Protein AF-B2UE94-F1 (afdb_monomer_lite)

Organism: Ralstonia pickettii (strain 12J) (NCBI:txid402626)

InterPro domains:
  IPR027444 DNA-binding protein H-NS-like, C-terminal domain [PF00816] (33-70)
  IPR027444 DNA-binding protein H-NS-like, C-terminal domain [SM00528] (28-71)
  IPR037150 Histone-like protein H-NS, C-terminal domain superfamily [G3DSA:4.10.430.10] (25-72)

Secondary structure (DSSP, 8-state):
-HHHHHHHHHHHHHHT--TTTTT---SSS---PPP-SEE-TTS-EE-S-SSPPHHHHHHHHTT--GGGGB--

pLDDT: mean 80.36, std 12.24, range [51.12, 92.69]

Structure (mmCIF, N/CA/C/O backbone):
data_AF-B2UE94-F1
#
_entry.id   AF-B2UE94-F1
#
loop_
_atom_site.group_PDB
_atom_site.id
_atom_site.type_symbol
_atom_site.label_atom_id
_atom_site.label_alt_id
_atom_site.label_comp_id
_atom_site.label_asym_id
_atom_site.label_entity_id
_atom_site.label_seq_id
_atom_site.pdbx_PDB_ins_code
_atom_site.Cartn_x
_atom_site.Cartn_y
_atom_site.Cartn_z
_atom_site.occupancy
_atom_site.B_iso_or_equiv
_atom_site.auth_seq_id
_atom_site.auth_comp_id
_atom_site.auth_asym_id
_atom_site.auth_atom_id
_atom_site.pdbx_PDB_model_num
ATOM 1 N N . MET A 1 1 ? 21.066 -15.802 -19.369 1.00 54.84 1 MET A N 1
ATOM 2 C CA . MET A 1 1 ? 20.093 -14.699 -19.167 1.00 54.84 1 MET A CA 1
ATOM 3 C C . MET A 1 1 ? 20.693 -13.465 -18.491 1.00 54.84 1 MET A C 1
ATOM 5 O O . MET A 1 1 ? 20.291 -12.373 -18.857 1.00 54.84 1 MET A O 1
ATOM 9 N N . GLN A 1 2 ? 21.672 -13.580 -17.582 1.00 65.31 2 GLN A N 1
ATOM 10 C CA . GLN A 1 2 ? 22.313 -12.401 -16.965 1.00 65.31 2 GLN A CA 1
ATOM 11 C C . G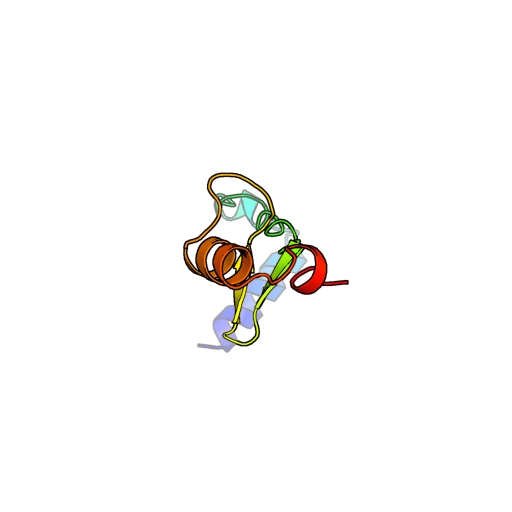LN A 1 2 ? 23.123 -11.538 -17.956 1.00 65.31 2 GLN A C 1
ATOM 13 O O . GLN A 1 2 ? 23.127 -10.321 -17.820 1.00 65.31 2 GLN A O 1
ATOM 18 N N . ALA A 1 3 ? 23.726 -12.140 -18.991 1.00 82.31 3 ALA A N 1
ATOM 19 C CA . ALA A 1 3 ? 24.510 -11.418 -20.004 1.00 82.31 3 ALA A CA 1
ATOM 20 C C . ALA A 1 3 ? 23.698 -10.361 -20.779 1.00 82.31 3 ALA A C 1
ATOM 22 O O . ALA A 1 3 ? 24.200 -9.279 -21.050 1.00 82.31 3 ALA A O 1
ATOM 23 N N . ALA A 1 4 ? 22.422 -10.639 -21.068 1.00 85.88 4 ALA A N 1
ATOM 24 C CA . ALA A 1 4 ? 21.547 -9.687 -21.755 1.00 85.88 4 ALA A CA 1
ATOM 25 C C . ALA A 1 4 ? 21.253 -8.447 -20.894 1.00 85.88 4 ALA A C 1
ATOM 27 O O . ALA A 1 4 ? 21.160 -7.342 -21.409 1.00 85.88 4 ALA A O 1
ATOM 28 N N . ILE 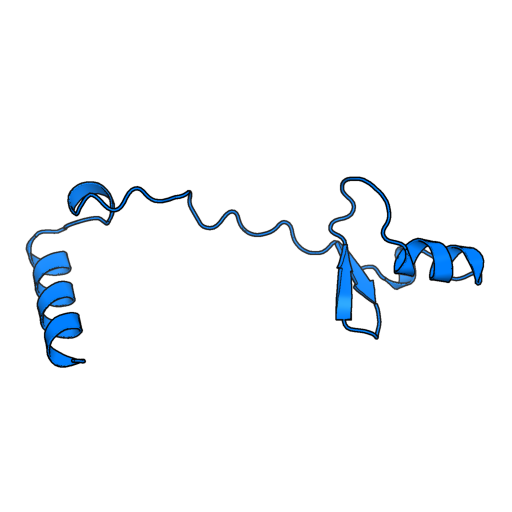A 1 5 ? 21.142 -8.616 -19.571 1.00 84.56 5 ILE A N 1
ATOM 29 C CA . ILE A 1 5 ? 20.895 -7.499 -18.647 1.00 84.56 5 ILE A CA 1
ATOM 30 C C . ILE A 1 5 ? 22.117 -6.576 -18.576 1.00 84.56 5 ILE A C 1
ATOM 32 O O . ILE A 1 5 ? 21.955 -5.364 -18.462 1.00 84.56 5 ILE A O 1
ATOM 36 N N . VAL A 1 6 ? 23.327 -7.136 -18.636 1.00 91.25 6 VAL A N 1
ATOM 37 C CA . VAL A 1 6 ? 24.576 -6.359 -18.627 1.00 91.25 6 VAL A CA 1
ATOM 38 C C . VAL A 1 6 ? 24.701 -5.526 -19.904 1.00 91.25 6 VAL A C 1
ATOM 40 O O . VAL A 1 6 ? 24.830 -4.311 -19.806 1.00 91.25 6 VAL A O 1
ATOM 43 N N . ASP A 1 7 ? 24.530 -6.148 -21.072 1.00 89.56 7 ASP A N 1
ATOM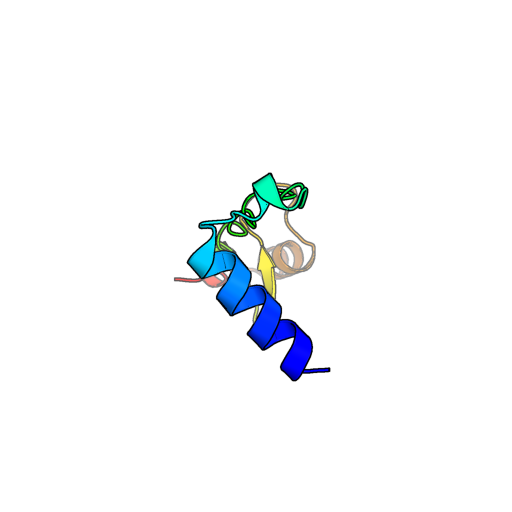 44 C CA . ASP A 1 7 ? 24.577 -5.467 -22.376 1.00 89.56 7 ASP A CA 1
ATOM 45 C C . ASP A 1 7 ? 23.553 -4.318 -22.483 1.00 89.56 7 ASP A C 1
ATOM 47 O O . ASP A 1 7 ? 23.865 -3.226 -22.960 1.00 89.56 7 ASP A O 1
ATOM 51 N N . ILE A 1 8 ? 22.335 -4.527 -21.971 1.00 88.19 8 ILE A N 1
ATOM 52 C CA . ILE A 1 8 ? 21.300 -3.485 -21.953 1.00 88.19 8 ILE A CA 1
ATOM 53 C C . ILE A 1 8 ? 21.701 -2.319 -21.038 1.00 88.19 8 ILE A C 1
ATOM 55 O O . ILE A 1 8 ? 21.452 -1.169 -21.388 1.00 88.19 8 ILE A O 1
ATOM 59 N N . ARG A 1 9 ? 22.334 -2.579 -19.886 1.00 85.38 9 ARG A N 1
ATOM 60 C CA . ARG A 1 9 ? 22.797 -1.516 -18.975 1.00 85.38 9 ARG A CA 1
ATOM 61 C C . ARG A 1 9 ? 23.903 -0.669 -19.595 1.00 85.38 9 ARG A C 1
ATOM 63 O O . ARG A 1 9 ? 23.853 0.548 -19.462 1.00 85.38 9 ARG A O 1
ATOM 70 N N . GLU A 1 10 ? 24.852 -1.291 -20.290 1.00 89.50 10 GLU A N 1
ATOM 71 C CA . GLU A 1 10 ? 25.919 -0.569 -20.995 1.00 89.50 10 GLU A CA 1
ATOM 72 C C . GLU A 1 10 ? 25.354 0.319 -22.107 1.00 89.50 10 GLU A C 1
ATOM 74 O O . GLU A 1 10 ? 25.736 1.478 -22.228 1.00 89.50 10 GLU A O 1
ATOM 79 N N . LYS A 1 11 ? 24.379 -0.180 -22.876 1.00 89.69 11 LYS A N 1
ATOM 80 C CA . LYS A 1 11 ? 23.686 0.626 -23.892 1.00 89.69 11 LYS A CA 1
ATOM 81 C C . LYS A 1 11 ? 22.879 1.767 -23.272 1.00 89.69 11 LYS A C 1
ATOM 83 O O . LYS A 1 11 ? 22.870 2.865 -23.816 1.00 89.69 11 LYS A O 1
ATOM 88 N N . ILE A 1 12 ? 22.222 1.531 -22.136 1.00 89.44 12 ILE A N 1
ATOM 89 C CA . ILE A 1 12 ? 21.503 2.581 -21.403 1.00 89.44 12 ILE A CA 1
ATOM 90 C C . ILE A 1 12 ? 22.453 3.718 -21.006 1.00 89.44 12 ILE A C 1
ATOM 92 O O . ILE A 1 12 ? 22.107 4.876 -21.221 1.00 89.44 12 ILE A O 1
ATOM 96 N N . ASP A 1 13 ? 23.638 3.398 -20.484 1.00 88.06 13 ASP A N 1
ATOM 97 C CA . ASP A 1 13 ? 24.647 4.390 -20.093 1.00 88.06 13 ASP A CA 1
ATOM 98 C C . ASP A 1 13 ? 25.229 5.126 -21.312 1.00 88.06 13 ASP A C 1
ATOM 100 O O . ASP A 1 13 ? 25.213 6.355 -21.364 1.00 88.06 13 ASP A O 1
ATOM 104 N N . LEU A 1 14 ? 25.625 4.375 -22.349 1.00 88.31 14 LEU A N 1
ATOM 105 C CA . LEU A 1 14 ? 26.225 4.905 -23.577 1.00 88.31 14 LEU A CA 1
ATOM 106 C C . LEU A 1 14 ? 25.322 5.911 -24.302 1.00 88.31 14 LEU A C 1
ATOM 108 O O . LEU A 1 14 ? 25.801 6.910 -24.838 1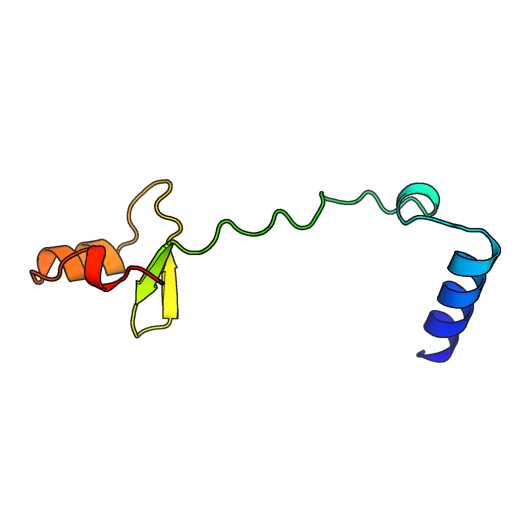.00 88.31 14 LEU A O 1
ATOM 112 N N . TYR A 1 15 ? 24.021 5.629 -24.347 1.00 90.00 15 TYR A N 1
ATOM 113 C CA . TYR A 1 15 ? 23.038 6.452 -25.050 1.00 90.00 15 TYR A CA 1
ATOM 114 C C . TYR A 1 15 ? 22.258 7.386 -24.113 1.00 90.00 15 TYR A C 1
ATOM 116 O O . TYR A 1 15 ? 21.391 8.122 -24.579 1.00 90.00 15 TYR A O 1
ATOM 124 N N . GLY A 1 16 ? 22.543 7.368 -22.804 1.00 84.44 16 GLY A N 1
ATOM 125 C CA . GLY A 1 16 ? 21.822 8.162 -21.805 1.00 84.44 16 GLY A CA 1
ATOM 126 C C . GLY A 1 16 ? 20.318 7.869 -21.768 1.00 84.44 16 GLY A C 1
ATOM 127 O O . GLY A 1 16 ? 19.513 8.767 -21.512 1.00 84.44 16 GLY A O 1
ATOM 128 N N . LEU A 1 17 ? 19.921 6.630 -22.071 1.00 83.81 17 LEU A N 1
ATOM 129 C CA . LEU A 1 17 ? 18.515 6.261 -22.204 1.00 83.81 17 LEU A CA 1
ATOM 130 C C . LEU A 1 17 ? 17.853 6.242 -20.833 1.00 83.81 17 LEU A C 1
ATOM 132 O O . LEU A 1 17 ? 18.359 5.680 -19.864 1.00 83.81 17 LEU A O 1
ATOM 136 N N . THR A 1 18 ? 16.666 6.823 -20.753 1.00 78.44 18 THR A N 1
ATOM 137 C CA . THR A 1 18 ? 15.844 6.743 -19.547 1.00 78.44 18 THR A CA 1
ATOM 138 C C . THR A 1 18 ? 14.734 5.720 -19.750 1.00 78.44 18 THR A C 1
ATOM 140 O O . THR A 1 18 ? 14.402 5.353 -20.877 1.00 78.44 18 THR A O 1
ATOM 143 N N . ALA A 1 19 ? 14.110 5.267 -18.661 1.00 77.25 19 ALA A N 1
ATOM 144 C CA . ALA A 1 19 ? 12.958 4.368 -18.744 1.00 77.25 19 ALA A CA 1
ATOM 145 C C . ALA A 1 19 ? 11.839 4.923 -19.653 1.00 77.25 19 ALA A C 1
ATOM 147 O O . ALA A 1 19 ? 11.163 4.156 -20.334 1.00 77.25 19 ALA A O 1
ATOM 148 N N . LEU A 1 20 ? 11.693 6.252 -19.708 1.00 73.50 20 LEU A N 1
ATOM 149 C CA . LEU A 1 20 ? 10.739 6.932 -20.581 1.00 73.50 20 LEU A CA 1
ATOM 150 C C . LEU A 1 20 ? 11.069 6.743 -22.071 1.00 73.50 20 LEU A C 1
ATOM 152 O O . LEU A 1 20 ? 10.156 6.523 -22.862 1.00 73.50 20 LEU A O 1
ATOM 156 N N . ASP A 1 21 ? 12.353 6.797 -22.432 1.00 78.56 21 ASP A N 1
ATOM 157 C CA . ASP A 1 21 ? 12.839 6.654 -23.813 1.00 78.56 21 ASP A CA 1
ATOM 158 C C . ASP A 1 21 ? 12.618 5.231 -24.346 1.00 78.56 21 ASP A C 1
ATOM 160 O O . ASP A 1 21 ? 12.165 5.011 -25.465 1.00 78.56 21 ASP A O 1
ATOM 164 N N . LEU A 1 22 ? 12.789 4.250 -23.460 1.00 82.19 22 LEU A N 1
ATOM 165 C CA . LEU A 1 22 ? 12.528 2.838 -23.730 1.00 82.19 22 LEU A CA 1
ATOM 166 C C . LEU A 1 22 ? 11.026 2.487 -23.761 1.00 82.19 22 LEU A C 1
ATOM 168 O O . LEU A 1 22 ? 10.664 1.311 -23.824 1.00 82.19 22 LEU A 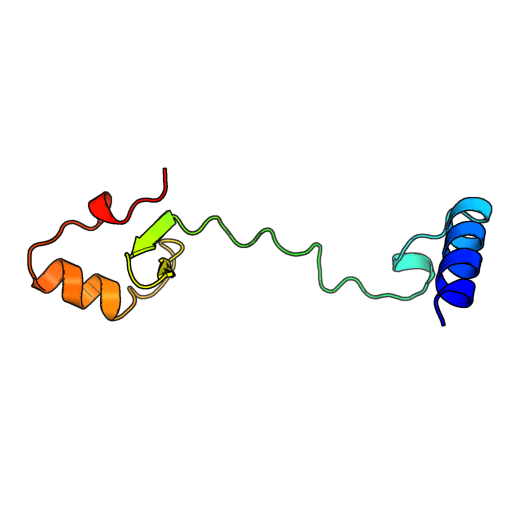O 1
ATOM 172 N N . GLY A 1 23 ? 10.136 3.482 -23.674 1.00 75.56 23 GLY A N 1
ATOM 173 C CA . GLY A 1 23 ? 8.688 3.282 -23.690 1.00 75.56 23 GLY A CA 1
ATOM 174 C C . GLY A 1 23 ? 8.143 2.597 -22.435 1.00 75.56 23 GLY A C 1
ATOM 175 O O . GLY A 1 23 ? 6.963 2.232 -22.399 1.00 75.56 23 GLY A O 1
ATOM 176 N N . PHE A 1 24 ? 8.956 2.445 -21.381 1.00 76.56 24 PHE A N 1
ATOM 177 C CA . PHE A 1 24 ? 8.454 2.027 -20.080 1.00 76.56 24 PHE A CA 1
ATOM 178 C C . PHE A 1 24 ? 7.671 3.197 -19.496 1.00 76.56 24 PHE A C 1
ATOM 180 O O . PHE A 1 24 ? 8.215 4.126 -18.898 1.00 76.56 24 PHE A O 1
ATOM 187 N N . LYS A 1 25 ? 6.351 3.151 -19.677 1.00 62.25 25 LYS A N 1
ATOM 188 C CA . LYS A 1 25 ? 5.417 3.990 -18.935 1.00 62.25 25 LYS A CA 1
ATOM 189 C C . LYS A 1 25 ? 5.638 3.674 -17.457 1.00 62.25 25 LYS A C 1
ATOM 191 O O . LYS A 1 25 ? 5.184 2.641 -16.971 1.00 62.25 25 LYS A O 1
ATOM 196 N N . GLY A 1 26 ? 6.385 4.525 -16.760 1.00 55.41 26 GLY A N 1
ATOM 197 C CA . GLY A 1 26 ? 6.467 4.448 -15.312 1.00 55.41 26 GLY A CA 1
ATOM 198 C C . GLY A 1 26 ? 5.045 4.556 -14.781 1.00 55.41 26 GLY A C 1
ATOM 199 O O . GLY A 1 26 ? 4.417 5.606 -14.927 1.00 55.41 26 GLY A O 1
ATOM 200 N N . ASP A 1 27 ? 4.514 3.477 -14.208 1.00 55.84 27 ASP A N 1
ATOM 201 C CA . ASP A 1 27 ? 3.322 3.540 -13.362 1.00 55.84 27 ASP A CA 1
ATOM 202 C C . ASP A 1 27 ? 3.706 4.267 -12.071 1.00 55.84 27 ASP A C 1
ATOM 204 O O . ASP A 1 27 ? 3.913 3.681 -11.016 1.00 55.84 27 ASP A O 1
ATOM 208 N N . GLY A 1 28 ? 3.924 5.573 -12.205 1.00 51.34 28 GLY A N 1
ATOM 209 C CA . GLY A 1 28 ? 4.492 6.411 -11.173 1.00 51.34 28 GLY A CA 1
ATOM 210 C C . GLY A 1 28 ? 5.915 6.008 -10.784 1.00 51.34 28 GLY A C 1
ATOM 211 O O . GLY A 1 28 ? 6.356 4.865 -10.822 1.00 51.34 28 GLY A O 1
ATOM 212 N N . THR A 1 29 ? 6.644 6.980 -10.265 1.00 51.12 29 THR A N 1
ATOM 213 C CA . THR A 1 29 ? 7.475 6.717 -9.091 1.00 51.12 29 THR A CA 1
ATOM 214 C C . THR A 1 29 ? 6.739 5.717 -8.201 1.00 51.12 29 THR A C 1
ATOM 216 O O . THR A 1 29 ? 5.552 5.953 -7.946 1.00 51.12 29 THR A O 1
ATOM 219 N N . ALA A 1 30 ? 7.385 4.649 -7.726 1.00 55.00 30 ALA A N 1
ATOM 220 C CA . ALA A 1 30 ? 6.855 3.890 -6.602 1.00 55.00 30 ALA A CA 1
ATOM 221 C C . ALA A 1 30 ? 6.433 4.928 -5.561 1.00 55.00 30 ALA A C 1
ATOM 223 O O . ALA A 1 30 ? 7.290 5.591 -4.979 1.00 55.00 30 ALA A O 1
ATOM 224 N N . ARG A 1 31 ? 5.124 5.195 -5.445 1.00 51.62 31 ARG A N 1
ATOM 225 C CA . ARG A 1 31 ? 4.612 6.167 -4.485 1.00 51.62 31 ARG A CA 1
ATOM 226 C C . ARG A 1 31 ? 5.105 5.603 -3.185 1.00 51.62 31 ARG A C 1
ATOM 228 O O . ARG A 1 31 ? 4.657 4.511 -2.833 1.00 51.62 31 ARG A O 1
ATOM 235 N N . SER A 1 32 ? 6.082 6.268 -2.568 1.00 56.84 32 SER A N 1
ATOM 236 C CA . SER A 1 32 ? 6.609 5.886 -1.270 1.00 56.84 32 SER A CA 1
ATOM 237 C C . SER A 1 32 ? 5.382 5.617 -0.428 1.00 56.84 32 SER A C 1
ATOM 239 O O . SER A 1 32 ? 4.606 6.545 -0.175 1.00 56.84 32 SER A O 1
ATOM 241 N N . LYS A 1 33 ? 5.100 4.330 -0.172 1.00 57.75 33 LYS A N 1
ATOM 242 C CA . LYS A 1 33 ? 3.892 3.937 0.548 1.00 57.75 33 LYS A CA 1
ATOM 243 C C . LYS A 1 33 ? 3.946 4.786 1.809 1.00 57.75 33 LYS A C 1
ATOM 245 O O . LYS A 1 33 ? 5.001 4.764 2.452 1.00 57.75 33 LYS A O 1
ATOM 250 N N . PRO A 1 34 ? 2.923 5.616 2.091 1.00 60.75 34 PRO A N 1
ATOM 251 C CA . PRO A 1 34 ? 2.995 6.507 3.234 1.00 60.75 34 PRO A CA 1
ATOM 252 C C . PRO A 1 34 ? 3.390 5.651 4.435 1.00 60.75 34 PRO A C 1
ATOM 254 O O . PRO A 1 34 ? 2.840 4.547 4.558 1.00 60.75 34 PRO A O 1
ATOM 257 N N . PRO A 1 35 ? 4.386 6.084 5.229 1.00 65.31 35 PRO A N 1
ATOM 258 C CA . PRO A 1 35 ? 4.908 5.266 6.308 1.00 65.31 35 PRO A CA 1
ATOM 259 C C . PRO A 1 35 ? 3.726 4.787 7.143 1.00 65.31 35 PRO A C 1
ATOM 261 O O . PRO A 1 35 ? 2.823 5.566 7.470 1.00 65.31 35 PRO A O 1
ATOM 264 N N . ALA A 1 36 ? 3.669 3.479 7.380 1.00 72.94 36 ALA A N 1
ATOM 265 C CA . ALA A 1 36 ? 2.650 2.914 8.238 1.00 72.94 36 ALA A CA 1
ATOM 266 C C . ALA A 1 36 ? 2.797 3.553 9.617 1.00 72.94 36 ALA A C 1
ATOM 268 O O . ALA A 1 36 ? 3.737 3.254 10.341 1.00 72.94 36 ALA A O 1
ATOM 269 N N . LYS A 1 37 ? 1.885 4.469 9.947 1.00 83.00 37 LYS A N 1
ATOM 270 C CA . LYS A 1 37 ? 1.910 5.194 11.213 1.00 83.00 37 LYS A CA 1
ATOM 271 C C . LYS A 1 37 ? 1.626 4.260 12.388 1.00 83.00 37 LYS A C 1
ATOM 273 O O . LYS A 1 37 ? 2.156 4.483 13.465 1.00 83.00 37 LYS A O 1
ATOM 278 N N . TYR A 1 38 ? 0.814 3.227 12.170 1.00 88.94 38 TYR A N 1
ATOM 279 C CA . TYR A 1 38 ? 0.415 2.263 13.186 1.00 88.94 38 TYR A CA 1
ATOM 280 C C . TYR A 1 38 ? 0.785 0.834 12.772 1.00 88.94 38 TYR A C 1
ATOM 282 O O . TYR A 1 38 ? 0.564 0.469 11.615 1.00 88.94 38 TYR A O 1
ATOM 290 N N . ARG A 1 39 ? 1.296 0.015 13.694 1.00 88.19 39 ARG A N 1
ATOM 291 C CA . ARG A 1 39 ? 1.649 -1.396 13.496 1.00 88.19 39 ARG A CA 1
ATOM 292 C C . ARG A 1 39 ? 1.375 -2.214 14.761 1.00 88.19 39 ARG A C 1
ATOM 294 O O . ARG A 1 39 ? 1.628 -1.724 15.853 1.00 88.19 39 ARG A O 1
ATOM 301 N N . ASP A 1 40 ? 0.885 -3.444 14.612 1.00 87.94 40 ASP A N 1
ATOM 302 C CA . ASP A 1 40 ? 0.703 -4.392 15.722 1.00 87.94 40 ASP A CA 1
ATOM 303 C C . ASP A 1 40 ? 1.780 -5.495 15.761 1.00 87.94 40 ASP A C 1
ATOM 305 O O . ASP A 1 40 ? 2.615 -5.639 14.861 1.00 87.94 40 ASP A O 1
ATOM 309 N N . GLU A 1 41 ? 1.741 -6.294 16.830 1.00 84.31 41 GLU A N 1
ATOM 310 C CA . GLU A 1 41 ? 2.604 -7.462 17.057 1.00 84.31 41 GLU A CA 1
ATOM 311 C C . GLU A 1 41 ? 2.418 -8.570 16.003 1.00 84.31 41 GLU A C 1
ATOM 313 O O . GLU A 1 41 ? 3.361 -9.299 15.700 1.00 84.31 41 GLU A O 1
ATOM 318 N N . ALA A 1 42 ? 1.236 -8.659 15.384 1.00 84.94 42 ALA A N 1
ATOM 319 C CA . ALA A 1 42 ? 0.937 -9.633 14.336 1.00 84.94 42 ALA A CA 1
ATOM 320 C C . ALA A 1 42 ? 1.426 -9.199 12.937 1.00 84.94 42 ALA A C 1
ATOM 322 O O . ALA A 1 42 ? 1.284 -9.949 11.970 1.00 84.94 42 ALA A O 1
ATOM 323 N N . GLY A 1 43 ? 2.020 -8.007 12.807 1.00 84.69 43 GLY A N 1
ATOM 324 C CA . GLY A 1 43 ? 2.567 -7.488 11.550 1.00 84.69 43 GLY A CA 1
ATOM 325 C C . GLY A 1 43 ? 1.556 -6.752 10.665 1.00 84.69 43 GLY A C 1
ATOM 326 O O . GLY A 1 43 ? 1.899 -6.346 9.551 1.00 84.69 43 GLY A O 1
ATOM 327 N N . ASN A 1 44 ? 0.339 -6.528 11.151 1.00 87.44 44 ASN A N 1
ATOM 328 C CA . ASN A 1 44 ? -0.623 -5.629 10.541 1.00 87.44 44 ASN A CA 1
ATOM 329 C C . ASN A 1 44 ? -0.140 -4.186 10.656 1.00 87.44 44 ASN A C 1
ATOM 331 O O . ASN A 1 44 ? 0.455 -3.777 11.648 1.00 87.44 44 ASN A O 1
ATOM 335 N N . SER A 1 45 ? -0.426 -3.386 9.633 1.00 88.62 45 SER A N 1
ATOM 336 C CA . SER A 1 45 ? -0.031 -1.984 9.604 1.00 88.62 45 SER A CA 1
ATOM 337 C C . SER A 1 45 ? -1.129 -1.100 9.026 1.00 88.62 45 SER A C 1
ATOM 339 O O . SER A 1 45 ? -1.909 -1.516 8.168 1.00 88.62 45 SER A O 1
ATOM 341 N N . TRP A 1 46 ? -1.224 0.128 9.528 1.00 88.62 46 TRP A N 1
ATOM 342 C CA . TRP A 1 46 ? -2.209 1.110 9.107 1.00 88.62 46 TRP A CA 1
ATOM 343 C C . TRP A 1 46 ? -1.589 2.497 9.011 1.00 88.62 46 TRP A C 1
ATOM 345 O O . TRP A 1 46 ? -0.879 2.967 9.893 1.00 88.62 46 TRP A O 1
ATOM 355 N N . THR A 1 47 ? -1.881 3.187 7.917 1.00 84.88 47 THR A N 1
ATOM 356 C CA . THR A 1 47 ? -1.281 4.485 7.582 1.00 84.88 47 THR A CA 1
ATOM 357 C C . THR A 1 47 ? -1.954 5.661 8.297 1.00 84.88 47 THR A C 1
ATOM 359 O O . THR A 1 47 ? -1.567 6.807 8.088 1.00 84.88 47 THR A O 1
ATOM 362 N N . GLY A 1 48 ? -2.986 5.409 9.112 1.00 84.50 48 GLY A N 1
ATOM 363 C CA . GLY A 1 48 ? -3.802 6.452 9.744 1.00 84.50 48 GLY A CA 1
ATOM 364 C C . GLY A 1 48 ? -4.797 7.131 8.796 1.00 84.50 48 GLY A C 1
ATOM 365 O O . GLY A 1 48 ? -5.486 8.064 9.199 1.00 84.50 48 GLY A O 1
ATOM 366 N N . ARG A 1 49 ? -4.880 6.686 7.533 1.00 80.81 49 ARG A N 1
ATOM 367 C CA . ARG A 1 49 ? -5.837 7.187 6.536 1.00 80.81 49 ARG A CA 1
ATOM 368 C C . ARG A 1 49 ? -6.951 6.164 6.295 1.00 80.81 49 ARG A C 1
ATOM 370 O O . ARG A 1 49 ? -6.690 4.969 6.170 1.00 80.81 49 ARG A O 1
ATOM 377 N N . GLY A 1 50 ? -8.187 6.646 6.168 1.00 83.06 50 GLY A N 1
ATOM 378 C CA . GLY A 1 50 ? -9.361 5.825 5.844 1.00 83.06 50 GLY A CA 1
ATOM 379 C C . GLY A 1 50 ? -9.987 5.107 7.045 1.00 83.06 50 GLY A C 1
ATOM 380 O O . GLY A 1 50 ? -9.837 5.529 8.189 1.00 83.06 50 GLY A O 1
ATOM 381 N N . LYS A 1 51 ? -10.738 4.029 6.783 1.00 87.31 51 LYS A N 1
ATOM 382 C CA . LYS A 1 51 ? -11.414 3.237 7.823 1.00 87.31 51 LYS A CA 1
ATOM 383 C C . LYS A 1 51 ? -10.382 2.526 8.702 1.00 87.31 51 LYS A C 1
ATOM 385 O O . LYS A 1 51 ? -9.466 1.888 8.186 1.00 87.31 51 LYS A O 1
ATOM 390 N N . ARG A 1 52 ? -10.573 2.592 10.024 1.00 88.88 52 ARG A N 1
ATOM 391 C CA . ARG A 1 52 ? -9.767 1.827 10.984 1.00 88.88 52 ARG A CA 1
ATOM 392 C C . ARG A 1 52 ? -9.911 0.322 10.710 1.00 88.88 52 ARG A C 1
ATOM 394 O O . ARG A 1 52 ? -11.043 -0.151 10.573 1.00 88.88 52 ARG A O 1
ATOM 401 N N . PRO A 1 53 ? -8.804 -0.428 10.623 1.00 91.56 53 PRO A N 1
ATOM 402 C CA . PRO A 1 53 ? -8.853 -1.866 10.402 1.00 91.56 53 PRO A CA 1
ATOM 403 C C . PRO A 1 53 ? -9.392 -2.602 11.636 1.00 91.56 53 PRO A C 1
ATOM 405 O O . PRO A 1 53 ? -9.308 -2.104 12.759 1.00 91.56 53 PRO A O 1
ATOM 408 N N . GLY A 1 54 ? -9.945 -3.799 11.421 1.00 92.69 54 GLY A N 1
ATOM 409 C CA . GLY A 1 54 ? -10.610 -4.581 12.469 1.00 92.69 54 GLY A CA 1
ATOM 410 C C . GLY A 1 54 ? -9.706 -4.923 13.654 1.00 92.69 54 GLY A C 1
ATOM 411 O O . GLY A 1 54 ? -10.168 -4.853 14.787 1.00 92.69 54 GLY A O 1
ATOM 412 N N . TRP A 1 55 ? -8.417 -5.193 13.407 1.00 91.25 55 TRP A N 1
ATOM 413 C CA . TRP A 1 55 ? -7.434 -5.419 14.472 1.00 91.25 55 TRP A CA 1
ATOM 414 C C . TRP A 1 55 ? -7.362 -4.202 15.397 1.00 91.25 55 TRP A C 1
ATOM 416 O O . TRP A 1 55 ? -7.585 -4.328 16.596 1.00 91.25 55 TRP A O 1
ATOM 426 N N . LEU A 1 56 ? -7.184 -3.001 14.841 1.00 89.94 56 LEU A N 1
ATOM 427 C CA . LEU A 1 56 ? -7.056 -1.779 15.629 1.00 89.94 56 LEU A CA 1
ATOM 428 C C . LEU A 1 56 ? -8.329 -1.486 16.431 1.00 89.94 56 LEU A C 1
ATOM 430 O O . LEU A 1 56 ? -8.249 -1.056 17.574 1.00 89.94 56 LEU A O 1
ATOM 434 N N . VAL A 1 57 ? -9.506 -1.754 15.861 1.00 92.56 57 VAL A N 1
ATOM 435 C CA . 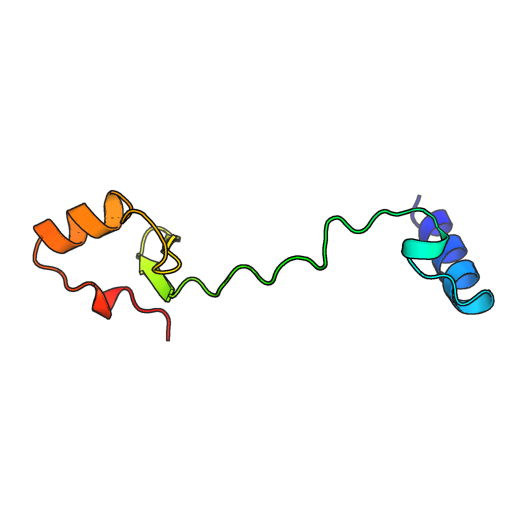VAL A 1 57 ? -10.780 -1.632 16.588 1.00 92.56 57 VAL A CA 1
ATOM 436 C C . VAL A 1 57 ? -10.863 -2.644 17.733 1.00 92.56 57 VAL A C 1
ATOM 438 O O . VAL A 1 57 ? -11.242 -2.259 18.832 1.00 92.56 57 VAL A O 1
ATOM 441 N N . ALA A 1 58 ? -10.470 -3.900 17.515 1.00 91.62 58 ALA A N 1
ATOM 442 C CA . ALA A 1 58 ? -10.456 -4.920 18.561 1.00 91.62 58 ALA A CA 1
ATOM 443 C C . ALA A 1 58 ? -9.493 -4.559 19.705 1.00 91.62 58 ALA A C 1
ATOM 445 O O . ALA A 1 58 ? -9.852 -4.696 20.872 1.00 91.62 58 ALA A O 1
ATOM 446 N N . HIS A 1 59 ? -8.310 -4.028 19.385 1.00 89.81 59 HIS A N 1
ATOM 447 C CA . HIS A 1 59 ? -7.357 -3.531 20.378 1.00 89.81 59 HIS A CA 1
ATOM 448 C C . HIS A 1 59 ? -7.921 -2.354 21.183 1.00 89.81 59 HIS A C 1
ATOM 450 O O . HIS A 1 59 ? -7.844 -2.366 22.410 1.00 89.81 59 HIS A O 1
ATOM 456 N N . LEU A 1 60 ? -8.550 -1.388 20.509 1.00 90.00 60 LEU A N 1
ATOM 457 C CA . LEU A 1 60 ? -9.217 -0.260 21.163 1.00 90.00 60 LEU A CA 1
ATOM 458 C C . LEU A 1 60 ? -10.380 -0.712 22.061 1.00 90.00 60 LEU A C 1
ATOM 460 O O . LEU A 1 60 ? -10.539 -0.206 23.167 1.00 90.00 60 LEU A O 1
ATOM 464 N N . SER A 1 61 ? -11.174 -1.694 21.625 1.00 89.75 61 SER A N 1
ATOM 465 C CA . SER A 1 61 ? -12.248 -2.282 22.437 1.00 89.75 61 SER A CA 1
ATOM 466 C C . SER A 1 61 ? -11.728 -3.086 23.630 1.00 89.75 61 SER A C 1
ATOM 468 O O . SER A 1 61 ? -12.411 -3.155 24.647 1.00 89.75 61 SER A O 1
ATOM 470 N N . ALA A 1 62 ? -10.523 -3.652 23.541 1.00 89.94 62 ALA A N 1
ATOM 471 C CA . ALA A 1 62 ? -9.845 -4.320 24.652 1.00 89.94 62 ALA A CA 1
ATOM 472 C C . ALA A 1 62 ? -9.217 -3.338 25.666 1.00 89.94 62 ALA A C 1
ATOM 474 O O . ALA A 1 62 ? -8.554 -3.777 26.603 1.00 89.94 62 ALA A O 1
ATOM 475 N N . GLY A 1 63 ? -9.396 -2.024 25.483 1.00 89.88 63 GLY A N 1
ATOM 476 C CA . GLY A 1 63 ? -8.853 -0.986 26.362 1.00 89.88 63 GLY A CA 1
ATOM 477 C C . GLY A 1 63 ? -7.411 -0.580 26.050 1.00 89.88 63 GLY A C 1
ATOM 478 O O . GLY A 1 63 ? -6.830 0.197 26.804 1.00 89.88 63 GLY A O 1
ATOM 479 N N . ARG A 1 64 ? -6.826 -1.072 24.948 1.00 87.88 64 ARG A N 1
ATOM 480 C CA . ARG A 1 64 ? -5.520 -0.594 24.473 1.00 87.88 64 ARG A CA 1
ATOM 481 C C . ARG A 1 64 ? -5.670 0.741 23.754 1.00 87.88 64 ARG A C 1
ATOM 483 O O . ARG A 1 64 ? -6.721 1.052 23.201 1.00 87.88 64 ARG A O 1
ATOM 490 N N . GLN A 1 65 ? -4.603 1.527 23.757 1.00 87.62 65 GLN A N 1
ATOM 491 C CA . GLN A 1 65 ? -4.576 2.861 23.163 1.00 87.62 65 GLN A CA 1
ATOM 492 C C . GLN A 1 65 ? -4.004 2.798 21.744 1.00 87.62 65 GLN A C 1
ATOM 494 O O . GLN A 1 65 ? -3.136 1.979 21.449 1.00 87.62 65 GLN A O 1
ATOM 499 N N . ILE A 1 66 ? -4.484 3.657 20.843 1.00 85.06 66 ILE A N 1
ATOM 500 C CA . ILE A 1 66 ? -4.008 3.686 19.450 1.00 85.06 66 ILE A CA 1
ATOM 501 C C . ILE A 1 66 ? -2.534 4.113 19.359 1.00 85.06 66 ILE A C 1
ATOM 503 O O . ILE A 1 66 ? -1.820 3.699 18.447 1.00 85.06 66 ILE A O 1
ATOM 507 N N . GLU A 1 67 ? -2.077 4.911 20.320 1.00 85.75 67 GLU A N 1
ATOM 508 C CA . GLU A 1 67 ? -0.706 5.395 20.463 1.00 85.75 67 GLU A CA 1
ATOM 509 C C . GLU A 1 67 ? 0.299 4.259 20.685 1.00 85.75 67 GLU A C 1
ATOM 511 O O . GLU A 1 67 ? 1.442 4.383 20.260 1.00 85.75 67 GLU A O 1
ATOM 516 N N . GLU A 1 68 ? -0.121 3.138 21.279 1.00 84.62 68 GLU A N 1
ATOM 517 C CA . GLU A 1 68 ? 0.741 1.967 21.506 1.00 84.62 68 GLU A CA 1
ATOM 518 C C . GLU A 1 68 ? 1.171 1.302 20.193 1.00 84.62 68 GLU A C 1
ATOM 520 O O . GLU A 1 68 ? 2.238 0.703 20.101 1.00 84.62 68 GLU A O 1
ATOM 525 N N . PHE A 1 69 ? 0.366 1.463 19.144 1.00 86.44 69 PHE A N 1
ATOM 526 C CA . PHE A 1 69 ? 0.675 0.946 17.818 1.00 86.44 69 PHE A CA 1
ATOM 527 C C . PHE A 1 69 ? 1.520 1.923 17.000 1.00 86.44 69 PHE A C 1
ATOM 529 O O . PHE A 1 69 ? 1.859 1.599 15.866 1.00 86.44 69 PHE A O 1
ATOM 536 N N . LEU A 1 70 ? 1.836 3.123 17.501 1.00 85.88 70 LEU A N 1
ATOM 537 C CA . LEU A 1 70 ? 2.582 4.119 16.736 1.00 85.88 70 LEU A CA 1
ATOM 538 C C . LEU A 1 70 ? 3.991 3.595 16.412 1.00 85.88 70 LEU A C 1
ATOM 540 O O . LEU A 1 70 ? 4.784 3.316 17.306 1.00 85.88 70 LEU A O 1
ATOM 544 N N . THR A 1 71 ? 4.316 3.473 15.126 1.00 79.06 71 THR A N 1
ATOM 545 C CA . THR A 1 71 ? 5.695 3.197 14.702 1.00 79.06 71 THR A CA 1
ATOM 546 C C . THR A 1 71 ? 6.479 4.507 14.798 1.00 79.06 71 THR A C 1
ATOM 548 O O . THR A 1 71 ? 6.118 5.472 14.121 1.00 79.06 71 THR A O 1
ATOM 551 N N . ALA A 1 72 ? 7.468 4.548 15.698 1.00 59.41 72 ALA A N 1
ATOM 552 C CA . ALA A 1 72 ? 8.365 5.688 15.909 1.00 59.41 72 ALA A CA 1
ATOM 553 C C . ALA A 1 72 ? 9.269 5.959 14.698 1.00 59.41 72 ALA A C 1
ATOM 555 O O . ALA A 1 72 ? 9.637 4.982 14.003 1.00 59.41 72 ALA A O 1
#

Sequence (72 aa):
MQAAIVDIREKIDLYGLTALDLGFKGDGTARSKPPAKYRDEAGNSWTGRGKRPGWLVAHLSAGRQIEEFLTA

Radius of gyration: 21.49 Å; chains: 1; bounding box: 38×23×51 Å

Foldseek 3Di:
DVVVVVVVVVVCVVVVDDCVNVVNPPPDDPPPPQPQQFADPVGDTHNPDDDDDPVLVVCVVVVHDRVVRGDD